Protein AF-A0A8S2KE25-F1 (afdb_monomer_lite)

Foldseek 3Di:
DDDDDDDDDDPDDDPPDDDDPPDPDPVVVVVVVVVVVVVVVVVVQVVFFDWDWDQDPVRDTDIDGPDTDPPVVVVVVVVVVVVVVVVVVVVVVVVVVVVVVVVPDDDDDPPDDPCDDDDPDDPPDDDPDCPPPPNDDDPVVVVVVVVVVPPDPDDDDDD

Sequence (159 aa):
MVLVRKRRGGRRHKKLKAIDPFYSGPRKLLVDKLEIKFALDRARYESKYDVKLVNTEKGDHQYEVKKEKSHRAEKRLKRLQSKKDDNKLKKEEKKIKDDEFKFFQDKPKFGEIVHEPPTLTLPRRSKLNKDAAGMKDLLLKEKLKNVNSFSGSYRKKDN

Secondary structure (DSSP, 8-state):
------PPPP-PPPP-PPPPTT--SHHHHHHHHHHHHHHHHHHHHHHHEEEEEEE-TTS-EEEEEEEEPPHHHHHHHHHHHHHHHHHHHHHHHHHHHHHHHHHT---PPTT--TTPPP---PPPPPPPPTTSTT-PPPHHHHHHHTTTTSS----PPP-

Organism: NCBI:txid392030

InterPro domains:
  IPR026680 Coiled-coil domain-containing protein 137 [PF28348] (39-148)
  IPR026680 Coiled-coil domain-containing protein 137 [PTHR21838] (61-146)

Radius of gyration: 53.35 Å; chains: 1; bounding box: 124×51×148 Å

pLDDT: mean 76.68, std 11.58, range [44.94, 96.12]

Structure (mmCIF, N/CA/C/O backbone):
data_AF-A0A8S2KE25-F1
#
_entry.id   AF-A0A8S2KE25-F1
#
loop_
_atom_site.group_PDB
_atom_site.id
_atom_site.type_symbol
_atom_site.label_atom_id
_atom_site.label_alt_id
_atom_site.label_comp_id
_atom_site.label_asym_id
_atom_site.label_entity_id
_atom_site.label_seq_id
_atom_site.pdbx_PDB_ins_code
_atom_site.Cartn_x
_atom_site.Cartn_y
_atom_site.Cartn_z
_atom_site.occupancy
_atom_site.B_iso_or_equiv
_atom_site.auth_seq_id
_atom_site.auth_comp_id
_atom_site.auth_asym_id
_atom_site.auth_atom_id
_atom_site.pdbx_PDB_model_num
ATOM 1 N N . MET A 1 1 ? -56.375 37.964 54.682 1.00 45.06 1 MET A N 1
ATOM 2 C CA . MET A 1 1 ? -54.993 37.450 54.518 1.00 45.06 1 MET A CA 1
ATOM 3 C C . MET A 1 1 ? -54.762 37.131 53.047 1.00 45.06 1 MET A C 1
ATOM 5 O O . MET A 1 1 ? -55.465 36.281 52.521 1.00 45.06 1 MET A O 1
ATOM 9 N N . VAL A 1 2 ? -53.843 37.823 52.363 1.00 44.94 2 VAL A N 1
ATOM 10 C CA . VAL A 1 2 ? -53.522 37.556 50.945 1.00 44.94 2 VAL A CA 1
ATOM 11 C C . VAL A 1 2 ? -52.249 36.717 50.878 1.00 44.94 2 VAL A C 1
ATOM 13 O O . VAL A 1 2 ? -51.196 37.131 51.359 1.00 44.94 2 VAL A O 1
ATOM 16 N N . LEU A 1 3 ? -52.353 35.515 50.311 1.00 52.00 3 LEU A N 1
ATOM 17 C CA . LEU A 1 3 ? -51.260 34.547 50.248 1.00 52.00 3 LEU A CA 1
ATOM 18 C C . LEU A 1 3 ? -50.410 34.795 48.990 1.00 52.00 3 LEU A C 1
ATOM 20 O O . LEU A 1 3 ? -50.774 34.397 47.882 1.00 52.00 3 LEU A O 1
ATOM 24 N N . VAL A 1 4 ? -49.269 35.469 49.151 1.00 58.75 4 VAL A N 1
ATOM 25 C CA . VAL A 1 4 ? -48.331 35.760 48.054 1.00 58.75 4 VAL A CA 1
ATOM 26 C C . VAL A 1 4 ? -47.553 34.490 47.691 1.00 58.75 4 VAL A C 1
ATOM 28 O O . VAL A 1 4 ? -46.645 34.060 48.403 1.00 58.75 4 VAL A O 1
ATOM 31 N N . ARG A 1 5 ? -47.896 33.866 46.559 1.00 61.00 5 ARG A N 1
ATOM 32 C CA . ARG A 1 5 ? -47.169 32.702 46.025 1.00 61.00 5 ARG A CA 1
ATOM 33 C C . ARG A 1 5 ? -45.841 33.140 45.395 1.00 61.00 5 ARG A C 1
ATOM 35 O O . ARG A 1 5 ? -45.810 33.746 44.325 1.00 61.00 5 ARG A O 1
ATOM 42 N N . LYS A 1 6 ? -44.729 32.781 46.043 1.00 60.25 6 LYS A N 1
ATOM 43 C CA . LYS A 1 6 ? -43.353 32.984 45.561 1.00 60.25 6 LYS A CA 1
ATOM 44 C C . LYS A 1 6 ? -43.117 32.152 44.291 1.00 60.25 6 LYS A C 1
ATOM 46 O O . LYS A 1 6 ? -43.051 30.924 44.349 1.00 60.25 6 LYS A O 1
ATOM 51 N N . ARG A 1 7 ? -43.019 32.807 43.128 1.00 58.88 7 ARG A N 1
ATOM 52 C CA . ARG A 1 7 ? -42.739 32.142 41.842 1.00 58.88 7 ARG A CA 1
ATOM 53 C C . ARG A 1 7 ? -41.357 31.476 41.892 1.00 58.88 7 ARG A C 1
ATOM 55 O O . ARG A 1 7 ? -40.358 32.137 42.169 1.00 58.88 7 ARG A O 1
ATOM 62 N N . ARG A 1 8 ? -41.296 30.167 41.626 1.00 64.19 8 ARG A N 1
ATOM 63 C CA . ARG A 1 8 ? -40.035 29.426 41.465 1.00 64.19 8 ARG A CA 1
ATOM 64 C C . ARG A 1 8 ? -39.319 29.957 40.220 1.00 64.19 8 ARG A C 1
ATOM 66 O O . ARG A 1 8 ? -39.896 29.948 39.136 1.00 64.19 8 ARG A O 1
ATOM 73 N N . GLY A 1 9 ? -38.092 30.453 40.381 1.00 60.00 9 GLY A N 1
ATOM 74 C CA . GLY A 1 9 ? -37.271 30.921 39.264 1.00 60.00 9 GLY A CA 1
ATOM 75 C C . GLY A 1 9 ? -37.060 29.804 38.237 1.00 60.00 9 GLY A C 1
ATOM 76 O O . GLY A 1 9 ? -36.763 28.671 38.610 1.00 60.00 9 GLY A O 1
ATOM 77 N N . GLY A 1 10 ? -37.253 30.113 36.952 1.00 64.75 10 GLY A N 1
ATOM 78 C CA . GLY A 1 10 ? -37.103 29.147 35.861 1.00 64.75 10 GLY A CA 1
ATOM 79 C C . GLY A 1 10 ? -35.671 28.618 35.711 1.00 64.75 10 GLY A C 1
ATOM 80 O O . GLY A 1 10 ? -34.709 29.248 36.162 1.00 64.75 10 GLY A O 1
ATOM 81 N N . ARG A 1 11 ? -35.525 27.461 35.047 1.00 71.38 11 ARG A N 1
ATOM 82 C CA . ARG A 1 11 ? -34.225 26.886 34.656 1.00 71.38 11 ARG A CA 1
ATOM 83 C C . ARG A 1 11 ? -33.499 27.865 33.731 1.00 71.38 11 ARG A C 1
ATOM 85 O O . ARG A 1 11 ? -33.758 27.912 32.535 1.00 71.38 11 ARG A O 1
ATOM 92 N N . ARG A 1 12 ? -32.581 28.658 34.283 1.00 73.00 12 ARG A N 1
ATOM 93 C CA . ARG A 1 12 ? -31.671 29.481 33.482 1.00 73.00 12 ARG A CA 1
ATOM 94 C C . ARG A 1 12 ? -30.656 28.560 32.809 1.00 73.00 12 ARG A C 1
ATOM 96 O O . ARG A 1 12 ? -29.981 27.790 33.492 1.00 73.00 12 ARG A O 1
ATOM 103 N N . HIS A 1 13 ? -30.545 28.643 31.487 1.00 73.06 13 HIS A N 1
ATOM 104 C CA . HIS A 1 13 ? -29.501 27.944 30.744 1.00 73.06 13 HIS A CA 1
ATOM 105 C C . HIS A 1 13 ? -28.127 28.408 31.246 1.00 73.06 13 HIS A C 1
ATOM 107 O O . HIS A 1 13 ? -27.82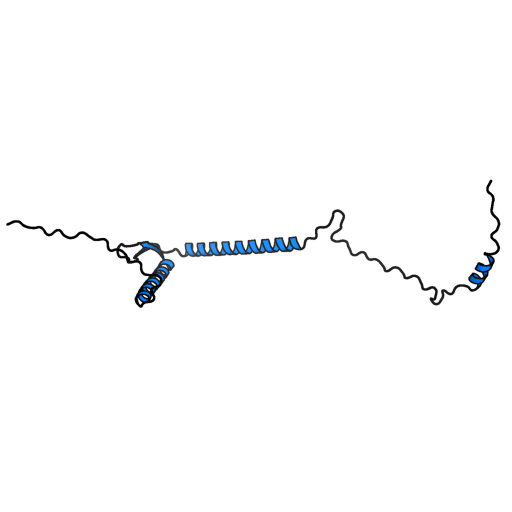9 29.605 31.267 1.00 73.06 13 HIS A O 1
ATOM 113 N N . LYS A 1 14 ? -27.286 27.462 31.679 1.00 74.62 14 LYS A N 1
ATOM 114 C CA . LYS A 1 14 ? -25.885 27.748 31.994 1.00 74.62 14 LYS A CA 1
ATOM 115 C C . LYS A 1 14 ? -25.157 27.950 30.667 1.00 74.62 14 LYS A C 1
ATOM 117 O O . LYS A 1 14 ? -25.154 27.050 29.834 1.00 74.62 14 LYS A O 1
ATOM 122 N N . LYS A 1 15 ? -24.549 29.118 30.462 1.00 79.38 15 LYS A N 1
ATOM 123 C CA . LYS A 1 15 ? -23.660 29.335 29.316 1.00 79.38 15 LYS A CA 1
ATOM 124 C C . LYS A 1 15 ? -22.440 28.429 29.494 1.00 79.38 15 LYS A C 1
ATOM 126 O O . LYS A 1 15 ? -21.739 28.555 30.500 1.00 79.38 15 LYS A O 1
ATOM 131 N N . LEU A 1 16 ? -22.204 27.515 28.555 1.00 69.44 16 LEU A N 1
ATOM 132 C CA . LEU A 1 16 ? -20.938 26.791 28.483 1.00 69.44 16 LEU A CA 1
ATOM 133 C C . LEU A 1 16 ? -19.849 27.826 28.194 1.00 69.44 16 LEU A C 1
ATOM 135 O O . LEU A 1 16 ? -19.893 28.508 27.172 1.00 69.44 16 LEU A O 1
ATOM 139 N N . LYS A 1 17 ? -18.918 28.007 29.133 1.00 72.31 17 LYS A N 1
ATOM 140 C CA . LYS A 1 17 ? -17.726 28.814 28.877 1.00 72.31 17 LYS A CA 1
ATOM 141 C C . LYS A 1 17 ? -16.776 27.946 28.066 1.00 72.31 17 LYS A C 1
ATOM 143 O O . LYS A 1 17 ? -16.432 26.856 28.520 1.00 72.31 17 LYS A O 1
ATOM 148 N N . ALA A 1 18 ? -16.387 28.417 26.885 1.00 74.56 18 ALA A N 1
ATOM 149 C CA . ALA A 1 18 ? -15.309 27.795 26.137 1.00 74.56 18 ALA A CA 1
ATOM 150 C C . ALA A 1 18 ? -14.060 27.755 27.026 1.00 74.56 18 ALA A C 1
ATOM 152 O O . ALA A 1 18 ? -13.745 28.729 27.715 1.00 74.56 18 ALA A O 1
ATOM 153 N N . ILE A 1 19 ? -13.401 26.603 27.058 1.00 70.56 19 ILE A N 1
ATOM 154 C CA . ILE A 1 19 ? -12.090 26.474 27.681 1.00 70.56 19 ILE A CA 1
ATOM 155 C C . ILE A 1 19 ? -11.102 27.066 26.681 1.00 70.56 19 ILE A C 1
ATOM 157 O O . ILE A 1 19 ? -11.127 26.699 25.509 1.00 70.56 19 ILE A O 1
ATOM 161 N N . ASP A 1 20 ? -10.286 28.014 27.133 1.00 80.31 20 ASP A N 1
ATOM 162 C CA . ASP A 1 20 ? -9.248 28.617 26.304 1.00 80.31 20 ASP A CA 1
ATOM 163 C C . ASP A 1 20 ? -8.257 27.522 25.853 1.00 80.31 20 ASP A C 1
ATOM 165 O O . ASP A 1 20 ? -7.652 26.873 26.715 1.00 80.31 20 ASP A O 1
ATOM 169 N N . PRO A 1 21 ? -8.089 27.284 24.536 1.00 79.88 21 PRO A N 1
ATOM 170 C CA . PRO A 1 21 ? -7.198 26.243 24.018 1.00 79.88 21 PRO A CA 1
ATOM 171 C C . PRO A 1 21 ? -5.724 26.474 24.386 1.00 79.88 21 PRO A C 1
ATOM 173 O O . PRO A 1 21 ? -4.935 25.525 24.387 1.00 79.88 21 PRO A O 1
ATOM 176 N N . PHE A 1 22 ? -5.350 27.705 24.743 1.00 83.31 22 PHE A N 1
ATOM 177 C CA . PHE A 1 22 ? -3.993 28.068 25.153 1.00 83.31 22 PHE A CA 1
ATOM 178 C C . PHE A 1 22 ? -3.802 28.092 26.676 1.00 83.31 22 PHE A C 1
ATOM 180 O O . PHE A 1 22 ? -2.702 28.369 27.155 1.00 83.31 22 PHE A O 1
ATOM 187 N N . TYR A 1 23 ? -4.828 27.746 27.461 1.00 83.75 23 TYR A N 1
ATOM 188 C CA . TYR A 1 23 ? -4.709 27.673 28.914 1.00 83.75 23 TYR A CA 1
ATOM 189 C C . TYR A 1 23 ? -3.708 26.585 29.332 1.00 83.75 23 TYR A C 1
ATOM 191 O O . TYR A 1 23 ? -3.876 25.414 29.000 1.00 83.75 23 TYR A O 1
ATOM 199 N N . SER A 1 24 ? -2.678 26.957 30.096 1.00 84.69 24 SER A N 1
ATOM 200 C CA . SER A 1 24 ? -1.582 26.074 30.534 1.00 84.69 24 SER A CA 1
ATOM 201 C C . SER A 1 24 ? -1.613 25.720 32.030 1.00 84.69 24 SER A C 1
ATOM 203 O O . SER A 1 24 ? -0.650 25.177 32.564 1.00 84.69 24 SER A O 1
ATOM 205 N N . GLY A 1 25 ? -2.713 26.010 32.730 1.00 87.81 25 GLY A N 1
ATOM 206 C CA . GLY A 1 25 ? -2.822 25.775 34.172 1.00 87.81 25 GLY A CA 1
ATOM 207 C C . GLY A 1 25 ? -3.119 24.319 34.574 1.00 87.81 25 GLY A C 1
ATOM 208 O O . GLY A 1 25 ? -3.409 23.470 33.727 1.00 87.81 25 GLY A O 1
ATOM 209 N N . PRO A 1 26 ? -3.159 24.020 35.888 1.00 85.19 26 PRO A N 1
ATOM 210 C CA . PRO A 1 26 ? -3.337 22.662 36.427 1.00 85.19 26 PRO A CA 1
ATOM 211 C C . PRO A 1 26 ? -4.646 21.992 35.988 1.00 85.19 26 PRO A C 1
ATOM 213 O O . PRO A 1 26 ? -4.746 20.767 35.938 1.00 85.19 26 PRO A O 1
ATOM 216 N N . ARG A 1 27 ? -5.653 22.791 35.617 1.00 79.62 27 ARG A N 1
ATOM 217 C CA . ARG A 1 27 ? -6.919 22.296 35.071 1.00 79.62 27 ARG A CA 1
ATOM 218 C C . ARG A 1 27 ? -6.750 21.600 33.716 1.00 79.62 27 ARG A C 1
ATOM 220 O O . ARG A 1 27 ? -7.510 20.676 33.449 1.00 79.62 27 ARG A O 1
ATOM 227 N N . LYS A 1 28 ? -5.759 21.992 32.904 1.00 82.38 28 LYS A N 1
ATOM 228 C CA . LYS A 1 28 ? -5.457 21.350 31.615 1.00 82.38 28 LYS A CA 1
ATOM 229 C C . LYS A 1 28 ? -5.069 19.886 31.815 1.00 82.38 28 LYS A C 1
ATOM 231 O O . LYS A 1 28 ? -5.693 19.006 31.245 1.00 82.38 28 LYS A O 1
ATOM 236 N N . LEU A 1 29 ? -4.165 19.626 32.762 1.00 82.75 29 LEU A N 1
ATOM 237 C CA . LEU A 1 29 ? -3.708 18.273 33.098 1.00 82.75 29 LEU A CA 1
ATOM 238 C C . LEU A 1 29 ? -4.852 17.337 33.511 1.00 82.75 29 LEU A C 1
ATOM 240 O O . LEU A 1 29 ? -4.782 16.135 33.271 1.00 82.75 29 LEU A O 1
ATOM 244 N N . LEU A 1 30 ? -5.892 17.861 34.166 1.00 83.31 30 LEU A N 1
ATOM 245 C CA . LEU A 1 30 ? -7.070 17.070 34.528 1.00 83.31 30 LEU A CA 1
ATOM 246 C C . LEU A 1 30 ? -7.925 16.726 33.306 1.00 83.31 30 LEU A C 1
ATOM 248 O O . LEU A 1 30 ? -8.383 15.591 33.205 1.00 83.31 30 LEU A O 1
ATOM 252 N N . VAL A 1 31 ? -8.120 17.678 32.391 1.00 80.81 31 VAL A N 1
ATOM 253 C CA . VAL A 1 31 ? -8.854 17.452 31.137 1.00 80.81 31 VAL A CA 1
ATOM 254 C C . VAL A 1 31 ? -8.108 16.438 30.271 1.00 80.81 31 VAL A C 1
ATOM 256 O O . VAL A 1 31 ? -8.693 15.423 29.906 1.00 80.81 31 VAL A O 1
ATOM 259 N N . ASP A 1 32 ? -6.800 16.623 30.084 1.00 83.44 32 ASP A N 1
ATOM 260 C CA . ASP A 1 32 ? -5.953 15.714 29.306 1.00 83.44 32 ASP A CA 1
ATOM 261 C C . ASP A 1 32 ? -6.004 14.281 29.869 1.00 83.44 32 ASP A C 1
ATOM 263 O O . ASP A 1 32 ? -6.166 13.310 29.133 1.00 83.44 32 ASP A O 1
ATOM 267 N N . LYS A 1 33 ? -5.939 14.118 31.200 1.00 85.44 33 LYS A N 1
ATOM 268 C CA . LYS A 1 33 ? -6.061 12.799 31.850 1.00 85.44 33 LYS A CA 1
ATOM 269 C C . LYS A 1 33 ? -7.416 12.138 31.596 1.00 85.44 33 LYS A C 1
ATOM 271 O O . LYS A 1 33 ? -7.468 10.919 31.427 1.00 85.44 33 LYS A O 1
ATOM 276 N N . LEU A 1 34 ? -8.501 12.912 31.604 1.00 83.69 34 LEU A N 1
ATOM 277 C CA . LEU A 1 34 ? -9.843 12.399 31.325 1.00 83.69 34 LEU A CA 1
ATOM 278 C C . LEU A 1 34 ? -9.978 11.981 29.859 1.00 83.69 34 LEU A C 1
ATOM 280 O O . LEU A 1 34 ? -10.501 10.901 29.595 1.00 83.69 34 LEU A O 1
ATOM 284 N N . GLU A 1 35 ? -9.443 12.774 28.932 1.00 83.06 35 GLU A N 1
ATOM 285 C CA . GLU A 1 35 ? -9.417 12.450 27.503 1.00 83.06 35 GLU A CA 1
ATOM 286 C C . GLU A 1 35 ? -8.589 11.194 27.218 1.00 83.06 35 GLU A C 1
ATOM 288 O O . GLU A 1 35 ? -9.042 10.306 26.494 1.00 83.06 35 GLU A O 1
ATOM 293 N N . ILE A 1 36 ? -7.416 11.060 27.846 1.00 86.06 36 ILE A N 1
ATOM 294 C CA . ILE A 1 36 ? -6.568 9.866 27.723 1.00 86.06 36 ILE A CA 1
ATOM 295 C C . ILE A 1 36 ? -7.295 8.634 28.261 1.00 86.06 36 ILE A C 1
ATOM 297 O O . ILE A 1 36 ? -7.333 7.597 27.598 1.00 86.06 36 ILE A O 1
ATOM 301 N N . LYS A 1 37 ? -7.890 8.730 29.457 1.00 86.50 37 LYS A N 1
ATOM 302 C CA . LYS A 1 37 ? -8.639 7.616 30.052 1.00 86.50 37 LYS A CA 1
ATOM 303 C C . LYS A 1 37 ? -9.808 7.208 29.156 1.00 86.50 37 LYS A C 1
ATOM 305 O O . LYS A 1 37 ? -10.004 6.022 28.904 1.00 86.50 37 LYS A O 1
ATOM 310 N N . PHE A 1 38 ? -10.521 8.191 28.617 1.00 84.19 38 PHE A N 1
ATOM 311 C CA . PHE A 1 38 ? -11.606 7.977 27.671 1.00 84.19 38 PHE A CA 1
ATOM 312 C C . PHE A 1 38 ? -11.127 7.283 26.388 1.00 84.19 38 PHE A C 1
ATOM 314 O O . PHE A 1 38 ? -11.729 6.294 25.971 1.00 84.19 38 PHE A O 1
ATOM 321 N N . ALA A 1 39 ? -10.018 7.735 25.798 1.00 85.00 39 ALA A N 1
ATOM 322 C CA . ALA A 1 39 ? -9.429 7.126 24.609 1.00 85.00 39 ALA A CA 1
ATOM 323 C C . ALA A 1 39 ? -8.973 5.678 24.857 1.00 85.00 39 ALA A C 1
ATOM 325 O O . ALA A 1 39 ? -9.198 4.807 24.015 1.00 85.00 39 ALA A O 1
ATOM 326 N N . LEU A 1 40 ? -8.384 5.397 26.024 1.00 87.12 40 LEU A N 1
ATOM 327 C CA . LEU A 1 40 ? -7.972 4.046 26.414 1.00 87.12 40 LEU A CA 1
ATOM 328 C C . LEU A 1 40 ? -9.168 3.111 26.597 1.00 87.12 40 LEU A C 1
ATOM 330 O O . LEU A 1 40 ? -9.153 1.990 26.085 1.00 87.12 40 LEU A O 1
ATOM 334 N N . ASP A 1 41 ? -10.207 3.563 27.297 1.00 84.00 41 ASP A N 1
ATOM 335 C CA . ASP A 1 41 ? -11.422 2.770 27.485 1.00 84.00 41 ASP A CA 1
ATOM 336 C C . ASP A 1 41 ? -12.115 2.522 26.141 1.00 84.00 41 ASP A C 1
ATOM 338 O O . ASP A 1 41 ? -12.494 1.388 25.838 1.00 84.00 41 ASP A O 1
ATOM 342 N N . ARG A 1 42 ? -12.171 3.537 25.272 1.00 83.75 42 ARG A N 1
ATOM 343 C CA . ARG A 1 42 ? -12.678 3.399 23.904 1.00 83.75 42 ARG A CA 1
ATOM 344 C C . ARG A 1 42 ? -11.913 2.337 23.117 1.00 83.75 42 ARG A C 1
ATOM 346 O O . ARG A 1 42 ? -12.536 1.435 22.565 1.00 83.75 42 ARG A O 1
ATOM 353 N N . ALA A 1 43 ? -10.582 2.403 23.107 1.00 85.19 43 ALA A N 1
ATOM 354 C CA . ALA A 1 43 ? -9.739 1.443 22.398 1.00 85.19 43 ALA A CA 1
ATOM 355 C C . ALA A 1 43 ? -9.931 0.007 22.921 1.00 85.19 43 ALA A C 1
ATOM 357 O O . ALA A 1 43 ? -10.008 -0.944 22.137 1.00 85.19 43 ALA A O 1
ATOM 358 N N . ARG A 1 44 ? -10.078 -0.158 24.245 1.00 85.31 44 ARG A N 1
ATOM 359 C CA . ARG A 1 44 ? -10.370 -1.459 24.867 1.00 85.31 44 ARG A CA 1
ATOM 360 C C . ARG A 1 44 ? -11.679 -2.048 24.351 1.00 85.31 44 ARG A C 1
ATOM 362 O O . ARG A 1 44 ? -11.689 -3.217 23.965 1.00 85.31 44 ARG A O 1
ATOM 369 N N . TYR A 1 45 ? -12.758 -1.267 24.303 1.00 81.06 45 TYR A N 1
ATOM 370 C CA . TYR A 1 45 ? -14.048 -1.776 23.831 1.00 81.06 45 TYR A CA 1
ATOM 371 C C . TYR A 1 45 ? -14.103 -1.939 22.310 1.00 81.06 45 TYR A C 1
ATOM 373 O O . TYR A 1 45 ? -14.592 -2.965 21.844 1.00 81.06 45 TYR A O 1
ATOM 381 N N . GLU A 1 46 ? -13.547 -1.008 21.532 1.00 80.94 46 GLU A N 1
ATOM 382 C CA . GLU A 1 46 ? -13.508 -1.099 20.065 1.00 80.94 46 GLU A CA 1
ATOM 383 C C . GLU A 1 46 ? -12.714 -2.314 19.569 1.00 80.94 46 GLU A C 1
ATOM 385 O O . GLU A 1 46 ? -12.995 -2.818 18.483 1.00 80.94 46 GLU A O 1
ATOM 390 N N . SER A 1 47 ? -11.753 -2.823 20.345 1.00 78.25 47 SER A N 1
ATOM 391 C CA . SER A 1 47 ? -11.028 -4.046 19.978 1.00 78.25 47 SER A CA 1
ATOM 392 C C . SER A 1 47 ? -11.918 -5.298 19.971 1.00 78.25 47 SER A C 1
ATOM 394 O O . SER A 1 47 ? -11.712 -6.191 19.154 1.00 78.25 47 SER A O 1
ATOM 396 N N . LYS A 1 48 ? -12.936 -5.357 20.840 1.00 78.81 48 LYS A N 1
ATOM 397 C CA . LYS A 1 48 ? -13.777 -6.552 21.048 1.00 78.81 48 LYS A CA 1
ATOM 398 C C . LYS A 1 48 ? -15.199 -6.395 20.518 1.00 78.81 48 LYS A C 1
ATOM 400 O O . LYS A 1 48 ? -15.813 -7.371 20.092 1.00 78.81 48 LYS A O 1
ATOM 405 N N . TYR A 1 49 ? -15.722 -5.176 20.517 1.00 80.81 49 TYR A N 1
ATOM 406 C CA . TYR A 1 49 ? -17.131 -4.896 20.286 1.00 80.81 49 TYR A CA 1
ATOM 407 C C . TYR A 1 49 ? -17.336 -3.807 19.231 1.00 80.81 49 TYR A C 1
ATOM 409 O O . TYR A 1 49 ? -16.510 -2.910 19.050 1.00 80.81 49 TYR A O 1
ATOM 417 N N . ASP A 1 50 ? -18.480 -3.863 18.553 1.00 79.25 50 ASP A N 1
ATOM 418 C CA . ASP A 1 50 ? -19.004 -2.737 17.784 1.00 79.25 50 ASP A CA 1
ATOM 419 C C . ASP A 1 50 ? -19.695 -1.769 18.749 1.00 79.25 50 ASP A C 1
ATOM 421 O O . ASP A 1 50 ? -20.826 -1.994 19.193 1.00 79.25 50 ASP A O 1
ATOM 425 N N . VAL A 1 51 ? -18.985 -0.697 19.091 1.00 78.62 51 VAL A N 1
ATOM 426 C CA . VAL A 1 51 ? -19.420 0.310 20.060 1.00 78.62 51 VAL A CA 1
ATOM 427 C C . VAL A 1 51 ? -20.002 1.519 19.335 1.00 78.62 51 VAL A C 1
ATOM 429 O O . VAL A 1 51 ? -19.403 2.023 18.384 1.00 78.62 51 VAL A O 1
ATOM 432 N N . LYS A 1 52 ? -21.152 2.025 19.794 1.00 79.31 52 LYS A N 1
ATOM 433 C CA . LYS A 1 52 ? -21.610 3.380 19.447 1.00 79.31 52 LYS A CA 1
ATOM 434 C C . LYS A 1 52 ? -21.494 4.295 20.657 1.00 79.31 52 LYS A C 1
ATOM 436 O O . LYS A 1 52 ? -21.866 3.915 21.765 1.00 79.31 52 LYS A O 1
ATOM 441 N N . LEU A 1 53 ? -20.992 5.505 20.421 1.00 73.69 53 LEU A N 1
ATOM 442 C CA . LEU A 1 53 ? -21.025 6.567 21.416 1.00 73.69 53 LEU A CA 1
ATOM 443 C C . LEU A 1 53 ? -22.457 7.084 21.547 1.00 73.69 53 LEU A C 1
ATOM 445 O O . LEU A 1 53 ? -23.056 7.491 20.547 1.00 73.69 53 LEU A O 1
ATOM 449 N N . VAL A 1 54 ? -22.974 7.095 22.772 1.00 77.62 54 VAL A N 1
ATOM 450 C CA . VAL A 1 54 ? -24.234 7.759 23.104 1.00 77.62 54 VAL A CA 1
ATOM 451 C C . VAL A 1 54 ? -23.901 8.958 23.983 1.00 77.62 54 VAL A C 1
ATOM 453 O O . VAL A 1 54 ? -23.353 8.819 25.077 1.00 77.62 54 VAL A O 1
ATOM 456 N N . ASN A 1 55 ? -24.202 10.157 23.485 1.00 65.19 55 ASN A N 1
ATOM 457 C CA . ASN A 1 55 ? -24.011 11.384 24.249 1.00 65.19 55 ASN A CA 1
ATOM 458 C C . ASN A 1 55 ? -25.182 11.533 25.221 1.00 65.19 55 ASN A C 1
ATOM 460 O O . ASN A 1 55 ? -26.300 11.822 24.800 1.00 65.19 55 ASN A O 1
ATOM 464 N N . THR A 1 56 ? -24.934 11.341 26.515 1.00 65.75 56 THR A N 1
ATOM 465 C CA . THR A 1 56 ? -25.925 11.676 27.544 1.00 65.75 56 THR A CA 1
ATOM 466 C C . THR A 1 56 ? -25.833 13.156 27.922 1.00 65.75 56 THR A C 1
ATOM 468 O O . THR A 1 56 ? -24.768 13.772 27.856 1.00 65.75 56 THR A O 1
ATOM 471 N N . GLU A 1 57 ? -26.953 13.740 28.357 1.00 62.19 57 GLU A N 1
ATOM 472 C CA . GLU A 1 57 ? -27.078 15.164 28.723 1.00 62.19 57 GLU A CA 1
ATOM 473 C C . GLU A 1 57 ? -26.126 15.613 29.851 1.00 62.19 57 GLU A C 1
ATOM 475 O O . GLU A 1 57 ? -25.959 16.809 30.090 1.00 62.19 57 GLU A O 1
ATOM 480 N N . LYS A 1 58 ? -25.495 14.665 30.557 1.00 62.81 58 LYS A N 1
ATOM 481 C CA . LYS A 1 58 ? -24.576 14.917 31.674 1.00 62.81 58 LYS A CA 1
ATOM 482 C C . LYS A 1 58 ? -23.106 15.040 31.262 1.00 62.81 58 LYS A C 1
ATOM 484 O O . LYS A 1 58 ? -22.281 15.338 32.116 1.00 62.81 58 LYS A O 1
ATOM 489 N N . GLY A 1 59 ? -22.780 14.862 29.978 1.00 59.00 59 GLY A N 1
ATOM 490 C CA . GLY A 1 59 ? -21.391 14.884 29.503 1.00 59.00 59 GLY A CA 1
ATOM 491 C C . GLY A 1 59 ? -20.597 13.625 29.864 1.00 59.00 59 GLY A C 1
ATOM 492 O O . GLY A 1 59 ? -19.403 13.564 29.592 1.00 59.00 59 GLY A O 1
ATOM 493 N N . ASP A 1 60 ? -21.259 12.614 30.430 1.00 59.75 60 ASP A N 1
ATOM 494 C CA . ASP A 1 60 ? -20.676 11.301 30.658 1.00 59.75 60 ASP A CA 1
ATOM 495 C C . ASP A 1 60 ? -20.785 10.495 29.359 1.00 59.75 60 ASP A C 1
ATOM 497 O O . ASP A 1 60 ? -21.882 10.219 28.854 1.00 59.75 60 ASP A O 1
ATOM 501 N N . HIS A 1 61 ? -19.638 10.135 28.787 1.00 59.66 61 HIS A N 1
ATOM 502 C CA . HIS A 1 61 ? -19.597 9.274 27.615 1.00 59.66 61 HIS A CA 1
ATOM 503 C C . HIS A 1 61 ? -19.992 7.851 28.016 1.00 59.66 61 HIS A C 1
ATOM 505 O O . HIS A 1 61 ? -19.224 7.142 28.668 1.00 59.66 61 HIS A O 1
ATOM 511 N N . GLN A 1 62 ? -21.194 7.433 27.627 1.00 67.25 62 GLN A N 1
ATOM 512 C CA . GLN A 1 62 ? -21.635 6.051 27.770 1.00 67.25 62 GLN A CA 1
ATOM 513 C C . GLN A 1 62 ? -21.519 5.324 26.428 1.00 67.25 62 GLN A C 1
ATOM 515 O O . GLN A 1 62 ? -21.698 5.903 25.351 1.00 67.25 62 GLN A O 1
ATOM 520 N N . TYR A 1 63 ? -21.184 4.040 26.506 1.00 69.81 63 TYR A N 1
ATOM 521 C CA . TYR A 1 63 ? -20.991 3.174 25.354 1.00 69.81 63 TYR A CA 1
ATOM 522 C C . TYR A 1 63 ? -22.137 2.174 25.269 1.00 69.81 63 TYR A C 1
ATOM 524 O O . TYR A 1 63 ? -22.348 1.396 26.198 1.00 69.81 63 TYR A O 1
ATOM 532 N N . GLU A 1 64 ? -22.831 2.143 24.134 1.00 71.25 64 GLU A N 1
ATOM 533 C CA . GLU A 1 64 ? -23.714 1.025 23.812 1.00 71.25 64 GLU A CA 1
ATOM 534 C C . GLU A 1 64 ? -22.938 -0.012 22.999 1.00 71.25 64 GLU A C 1
ATOM 536 O O . GLU A 1 64 ? -22.538 0.228 21.852 1.00 71.25 64 GLU A O 1
ATOM 541 N N . VAL A 1 65 ? -22.728 -1.180 23.606 1.00 73.38 65 VAL A N 1
ATOM 542 C CA . VAL A 1 65 ? -22.174 -2.363 22.944 1.00 73.38 65 VAL A CA 1
ATOM 543 C C . VAL A 1 65 ? -23.282 -3.013 22.123 1.00 73.38 65 VAL A C 1
ATOM 545 O O . VAL A 1 65 ? -24.261 -3.507 22.675 1.00 73.38 65 VAL A O 1
ATOM 548 N N . LYS A 1 66 ? -23.148 -3.011 20.793 1.00 72.00 66 LYS A N 1
ATOM 549 C CA . LYS A 1 66 ? -24.166 -3.607 19.913 1.00 72.00 66 LYS A CA 1
ATOM 550 C C . LYS A 1 66 ? -23.992 -5.104 19.733 1.00 72.00 66 LYS A C 1
ATOM 552 O O . LYS A 1 66 ? -24.975 -5.831 19.682 1.00 72.00 66 LYS A O 1
ATOM 557 N N . LYS A 1 67 ? -22.747 -5.531 19.531 1.00 74.94 67 LYS A N 1
ATOM 558 C CA . LYS A 1 67 ? -22.374 -6.918 19.243 1.00 74.94 67 LYS A CA 1
ATOM 559 C C . LYS A 1 67 ? -20.869 -7.100 19.355 1.00 74.94 67 LYS A C 1
ATOM 561 O O . LYS A 1 67 ? -20.108 -6.149 19.170 1.00 74.94 67 LYS A O 1
ATOM 566 N N . GLU A 1 68 ? -20.450 -8.331 19.606 1.00 75.31 68 GLU A N 1
ATOM 567 C CA . GLU A 1 68 ? -19.052 -8.734 19.481 1.00 75.31 68 GLU A CA 1
ATOM 568 C C . GLU A 1 68 ? -18.603 -8.685 18.020 1.00 75.31 68 GLU A C 1
ATOM 570 O O . GLU A 1 68 ? -19.339 -9.057 17.095 1.00 75.31 68 GLU A O 1
ATOM 575 N N . LYS A 1 69 ? -17.373 -8.222 17.798 1.00 72.56 69 LYS A N 1
ATOM 576 C CA . LYS A 1 69 ? -16.766 -8.258 16.471 1.00 72.56 69 LYS A CA 1
ATOM 577 C C . LYS A 1 69 ? -16.442 -9.702 16.125 1.00 72.56 69 LYS A C 1
ATOM 579 O O . LYS A 1 69 ? -15.647 -10.357 16.793 1.00 72.56 69 LYS A O 1
ATOM 584 N N . SER A 1 70 ? -17.027 -10.214 15.041 1.00 77.12 70 SER A N 1
ATOM 585 C CA . SER A 1 70 ? -16.655 -11.553 14.585 1.00 77.12 70 SER A CA 1
ATOM 586 C C . SER A 1 70 ? -15.210 -11.534 14.072 1.00 77.12 70 SER A C 1
ATOM 588 O O . SER A 1 70 ? -14.878 -10.820 13.119 1.00 77.12 70 SER A O 1
ATOM 590 N N . HIS A 1 71 ? -14.368 -12.389 14.645 1.00 77.56 71 HIS A N 1
ATOM 591 C CA . HIS A 1 71 ? -12.977 -12.577 14.226 1.00 77.56 71 HIS A CA 1
ATOM 592 C C . HIS A 1 71 ? -12.848 -12.941 12.730 1.00 77.56 71 HIS A C 1
ATOM 594 O O . HIS A 1 71 ? -11.863 -12.620 12.062 1.00 77.56 71 HIS A O 1
ATOM 600 N N . ARG A 1 72 ? -13.884 -13.571 12.153 1.00 81.06 72 ARG A N 1
ATOM 601 C CA . ARG A 1 72 ? -13.960 -13.890 10.718 1.00 81.06 72 ARG A CA 1
ATOM 602 C C . ARG A 1 72 ? -14.074 -12.636 9.845 1.00 81.06 72 ARG A C 1
ATOM 604 O O . ARG A 1 72 ? -13.426 -12.570 8.800 1.00 81.06 72 ARG A O 1
ATOM 611 N N . ALA A 1 73 ? -14.884 -11.659 10.252 1.00 81.38 73 ALA A N 1
ATOM 612 C CA . ALA A 1 73 ? -15.050 -10.402 9.522 1.00 81.38 73 ALA A CA 1
ATOM 613 C C . ALA A 1 73 ? -13.769 -9.558 9.566 1.00 81.38 73 ALA A C 1
ATOM 615 O O . ALA A 1 73 ? -13.345 -9.038 8.535 1.00 81.38 73 ALA A O 1
ATOM 616 N N . GLU A 1 74 ? -13.105 -9.504 10.720 1.00 82.12 74 GLU A N 1
ATOM 617 C CA . GLU A 1 74 ? -11.837 -8.790 10.889 1.00 82.12 74 GLU A CA 1
ATOM 618 C C . GLU A 1 74 ? -10.715 -9.399 10.033 1.00 82.12 74 GLU A C 1
ATOM 620 O O . GLU A 1 74 ? -10.073 -8.698 9.247 1.00 82.12 74 GLU A O 1
ATOM 625 N N . LYS A 1 75 ? -10.546 -10.730 10.076 1.00 86.94 75 LYS A N 1
ATOM 626 C CA . LYS A 1 75 ? -9.600 -11.439 9.196 1.00 86.94 75 LYS A CA 1
ATOM 627 C C . LYS A 1 75 ? -9.873 -11.167 7.716 1.00 86.94 75 LYS A C 1
ATOM 629 O O . LYS A 1 75 ? -8.934 -11.030 6.931 1.00 86.94 75 LYS A O 1
ATOM 634 N N . ARG A 1 76 ? -11.147 -11.086 7.319 1.00 88.44 76 ARG A N 1
ATOM 635 C CA . ARG A 1 76 ? -11.539 -10.763 5.940 1.00 88.44 76 ARG A CA 1
ATOM 636 C C . ARG A 1 76 ? -11.155 -9.330 5.569 1.00 88.44 76 ARG A C 1
ATOM 638 O O . ARG A 1 76 ? -10.596 -9.134 4.494 1.00 88.44 76 ARG A O 1
ATOM 645 N N . LEU A 1 77 ? -11.410 -8.358 6.443 1.00 88.94 77 LEU A N 1
ATOM 646 C CA . LEU A 1 77 ? -11.017 -6.958 6.248 1.00 88.94 77 LEU A CA 1
ATOM 647 C C . LEU A 1 77 ? -9.499 -6.810 6.100 1.00 88.94 77 LEU A C 1
ATOM 649 O O . LEU A 1 77 ? -9.049 -6.203 5.129 1.00 88.94 77 LEU A O 1
ATOM 653 N N . LYS A 1 78 ? -8.718 -7.451 6.978 1.00 90.56 78 LYS A N 1
ATOM 654 C CA . LYS A 1 78 ? -7.248 -7.428 6.917 1.00 90.56 78 LYS A CA 1
ATOM 655 C C . LYS A 1 78 ? -6.715 -8.005 5.601 1.00 90.56 78 LYS A C 1
ATOM 657 O O . LYS A 1 78 ? -5.863 -7.396 4.966 1.00 90.56 78 LYS A O 1
ATOM 662 N N . ARG A 1 79 ? -7.274 -9.134 5.140 1.00 94.25 79 ARG A N 1
ATOM 663 C CA . ARG A 1 79 ? -6.936 -9.731 3.830 1.00 94.25 79 ARG A CA 1
ATOM 664 C C . ARG A 1 79 ? -7.305 -8.831 2.650 1.00 94.25 79 ARG A C 1
ATOM 666 O O . ARG A 1 79 ? -6.611 -8.825 1.640 1.00 94.25 79 ARG A O 1
ATOM 673 N N . LEU A 1 80 ? -8.421 -8.105 2.740 1.00 94.19 80 LEU A N 1
ATOM 674 C CA . LEU A 1 80 ? -8.831 -7.172 1.689 1.00 94.19 80 LEU A CA 1
ATOM 675 C C . LEU A 1 80 ? -7.917 -5.946 1.634 1.00 94.19 80 LEU A C 1
ATOM 677 O O . LEU A 1 80 ? -7.639 -5.469 0.538 1.00 94.19 80 LEU A O 1
ATOM 681 N N . GLN A 1 81 ? -7.458 -5.449 2.785 1.00 93.81 81 GLN A N 1
ATOM 682 C CA . GLN A 1 81 ? -6.472 -4.369 2.856 1.00 93.81 81 GLN A CA 1
ATOM 683 C C . GLN A 1 81 ? -5.130 -4.816 2.276 1.00 93.81 81 GLN A C 1
ATOM 685 O O . GLN A 1 81 ? -4.687 -4.212 1.305 1.00 93.81 81 GLN A O 1
ATOM 690 N N . SER A 1 82 ? -4.574 -5.942 2.739 1.00 94.12 82 SER A N 1
ATOM 691 C CA . SER A 1 82 ? -3.296 -6.447 2.215 1.00 94.12 82 SER A CA 1
ATOM 692 C C . SER A 1 82 ? -3.349 -6.668 0.701 1.00 94.12 82 SER A C 1
ATOM 694 O O . SER A 1 82 ? -2.488 -6.197 -0.028 1.00 94.12 82 SER A O 1
ATOM 696 N N . LYS A 1 83 ? -4.437 -7.261 0.189 1.00 96.12 83 LYS A N 1
ATOM 697 C CA . LYS A 1 83 ? -4.623 -7.459 -1.256 1.00 96.12 83 LYS A CA 1
ATOM 698 C C . LYS A 1 83 ? -4.719 -6.142 -2.040 1.00 96.12 83 LYS A C 1
ATOM 700 O O . LYS A 1 83 ? -4.334 -6.100 -3.208 1.00 96.12 83 LYS A O 1
ATOM 705 N N . LYS A 1 84 ? -5.279 -5.079 -1.450 1.00 95.62 84 LYS A N 1
ATOM 706 C CA . LYS A 1 84 ? -5.305 -3.749 -2.083 1.00 95.62 84 LYS A CA 1
ATOM 707 C C . LYS A 1 84 ? -3.903 -3.161 -2.159 1.00 95.62 84 LYS A C 1
ATOM 709 O O . LYS A 1 84 ? -3.563 -2.624 -3.209 1.00 95.62 84 LYS A O 1
ATOM 714 N N . ASP A 1 85 ? -3.128 -3.282 -1.090 1.00 94.44 85 ASP A N 1
ATOM 715 C CA . ASP A 1 85 ? -1.768 -2.751 -1.022 1.00 94.44 85 ASP A CA 1
ATOM 716 C C . ASP A 1 85 ? -0.836 -3.516 -1.973 1.00 94.44 85 ASP A C 1
ATOM 718 O O . ASP A 1 85 ? -0.193 -2.894 -2.816 1.00 94.44 85 ASP A O 1
ATOM 722 N N . ASP A 1 86 ? -0.909 -4.851 -1.996 1.00 96.12 86 ASP A N 1
ATOM 723 C CA . ASP A 1 86 ? -0.178 -5.693 -2.957 1.00 96.12 86 ASP A CA 1
ATOM 724 C C . ASP A 1 86 ? -0.498 -5.319 -4.413 1.00 96.12 86 ASP A C 1
ATOM 726 O O . ASP A 1 86 ? 0.375 -5.266 -5.278 1.00 96.12 86 ASP A O 1
ATOM 730 N N . ASN A 1 87 ? -1.772 -5.048 -4.713 1.00 95.56 87 ASN A N 1
ATOM 731 C CA . ASN A 1 87 ? -2.187 -4.643 -6.054 1.00 95.56 87 ASN A CA 1
ATOM 732 C C . ASN A 1 87 ? -1.690 -3.244 -6.432 1.00 95.56 87 ASN A C 1
ATOM 734 O O . ASN A 1 87 ? -1.495 -2.990 -7.621 1.00 95.56 87 ASN A O 1
ATOM 738 N N . LYS A 1 88 ? -1.530 -2.328 -5.469 1.00 95.00 88 LYS A N 1
ATOM 739 C CA . LYS A 1 88 ? -0.935 -1.010 -5.727 1.00 95.00 88 LYS A CA 1
ATOM 740 C C . LYS A 1 88 ? 0.547 -1.159 -6.050 1.00 95.00 88 LYS A C 1
ATOM 742 O O . LYS A 1 88 ? 0.954 -0.694 -7.109 1.00 95.00 88 LYS A O 1
ATOM 747 N N . LEU A 1 89 ? 1.284 -1.910 -5.231 1.00 94.00 89 LEU A N 1
ATOM 748 C CA . LEU A 1 89 ? 2.707 -2.191 -5.447 1.00 94.00 89 LEU A CA 1
ATOM 749 C C . LEU A 1 89 ? 2.947 -2.821 -6.825 1.00 94.00 89 LEU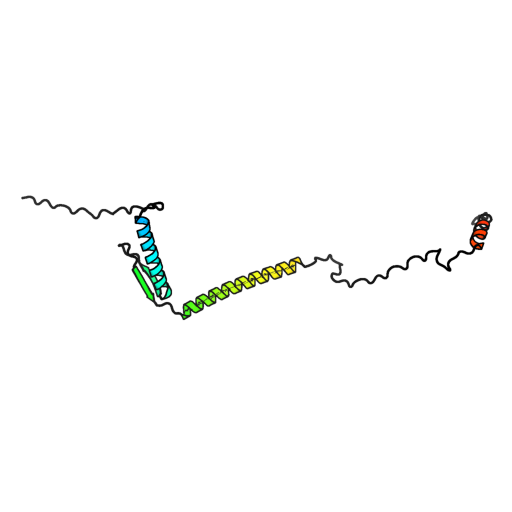 A C 1
ATOM 751 O O . LEU A 1 89 ? 3.713 -2.298 -7.625 1.00 94.00 89 LEU A O 1
ATOM 755 N N . LYS A 1 90 ? 2.177 -3.856 -7.186 1.00 93.19 90 LYS A N 1
ATOM 756 C CA . LYS A 1 90 ? 2.275 -4.488 -8.516 1.00 93.19 90 LYS A CA 1
ATOM 757 C C . LYS A 1 90 ? 1.961 -3.543 -9.675 1.00 93.19 90 LYS A C 1
ATOM 759 O O . LYS A 1 90 ? 2.462 -3.744 -10.778 1.00 93.19 90 LYS A O 1
ATOM 764 N N . LYS A 1 91 ? 1.076 -2.560 -9.482 1.00 92.31 91 LYS A N 1
ATOM 765 C CA . LYS A 1 91 ? 0.786 -1.553 -10.514 1.00 92.31 91 LYS A CA 1
ATOM 766 C C . LYS A 1 91 ? 1.940 -0.571 -10.660 1.00 92.31 91 LYS A C 1
ATOM 768 O O . LYS A 1 91 ? 2.244 -0.194 -11.783 1.00 92.31 91 LYS A O 1
ATOM 773 N N . GLU A 1 92 ? 2.549 -0.164 -9.556 1.00 89.81 92 GLU A N 1
ATOM 774 C CA . GLU A 1 92 ? 3.714 0.722 -9.558 1.00 89.81 92 GLU A CA 1
ATOM 775 C C . GLU A 1 92 ? 4.928 0.031 -10.187 1.00 89.81 92 GLU A C 1
ATOM 777 O O . GLU A 1 92 ? 5.518 0.588 -11.106 1.00 89.81 92 GLU A O 1
ATOM 782 N N . GLU A 1 93 ? 5.207 -1.224 -9.829 1.00 87.62 93 GLU A N 1
ATOM 783 C CA . GLU A 1 93 ? 6.267 -2.029 -10.457 1.00 87.62 93 GLU A CA 1
ATOM 784 C C . GLU A 1 93 ? 6.084 -2.173 -11.973 1.00 87.62 93 GLU A C 1
ATOM 786 O O . GLU A 1 93 ? 7.050 -2.094 -12.728 1.00 87.62 93 GLU A O 1
ATOM 791 N N . LYS A 1 94 ? 4.848 -2.390 -12.441 1.00 84.38 94 LYS A N 1
ATOM 792 C CA . LYS A 1 94 ? 4.561 -2.475 -13.880 1.00 84.38 94 LYS A CA 1
ATOM 793 C C . LYS A 1 94 ? 4.798 -1.149 -14.592 1.00 84.38 94 LYS A C 1
ATOM 795 O O . LYS A 1 94 ? 5.392 -1.160 -15.659 1.00 84.38 94 LYS A O 1
ATOM 800 N N . LYS A 1 95 ? 4.384 -0.028 -13.991 1.00 81.56 95 LYS A N 1
ATOM 801 C CA . LYS A 1 95 ? 4.644 1.305 -14.552 1.00 81.56 95 LYS A CA 1
ATOM 802 C C . LYS A 1 95 ? 6.143 1.555 -14.704 1.00 81.56 95 LYS A C 1
ATOM 804 O O . LYS A 1 95 ? 6.570 1.939 -15.779 1.00 81.56 95 LYS A O 1
ATOM 809 N N . ILE A 1 96 ? 6.927 1.245 -13.669 1.00 79.00 96 ILE A N 1
ATOM 810 C CA . ILE A 1 96 ? 8.387 1.407 -13.701 1.00 79.00 96 ILE A CA 1
ATOM 811 C C . ILE A 1 96 ? 9.007 0.554 -14.820 1.00 79.00 96 ILE A C 1
ATOM 813 O O . ILE A 1 96 ? 9.797 1.066 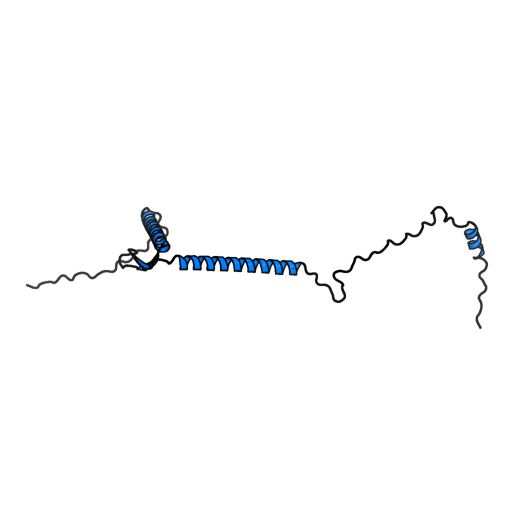-15.604 1.00 79.00 96 ILE A O 1
ATOM 817 N N . LYS A 1 97 ? 8.600 -0.716 -14.960 1.00 77.38 97 LYS A N 1
ATOM 818 C CA . LYS A 1 97 ? 9.094 -1.597 -16.037 1.00 77.38 97 LYS A CA 1
ATOM 819 C C . LYS A 1 97 ? 8.719 -1.107 -17.437 1.00 77.38 97 LYS A C 1
ATOM 821 O O . LYS A 1 97 ? 9.543 -1.173 -18.347 1.00 77.38 97 LYS A O 1
ATOM 826 N N . ASP A 1 98 ? 7.484 -0.641 -17.610 1.00 75.25 98 ASP A N 1
ATOM 827 C CA . ASP A 1 98 ? 7.013 -0.107 -18.889 1.00 75.25 98 ASP A CA 1
ATOM 828 C C . ASP A 1 98 ? 7.758 1.189 -19.259 1.00 75.25 98 ASP A C 1
ATOM 830 O O . ASP A 1 98 ? 8.031 1.419 -20.438 1.00 75.25 98 ASP A O 1
ATOM 834 N N . ASP A 1 99 ? 8.110 2.013 -18.269 1.00 75.00 99 ASP A N 1
ATOM 835 C CA . ASP A 1 99 ? 8.847 3.264 -18.463 1.00 75.00 99 ASP A CA 1
ATOM 836 C C . ASP A 1 99 ? 10.337 3.016 -18.756 1.00 75.00 99 ASP A C 1
ATOM 838 O O . ASP A 1 99 ? 10.880 3.612 -19.688 1.00 75.00 99 ASP A O 1
ATOM 842 N N . GLU A 1 100 ? 10.984 2.087 -18.044 1.00 74.94 100 GLU A N 1
ATOM 843 C CA . GLU A 1 100 ? 12.373 1.685 -18.312 1.00 74.94 100 GLU A CA 1
ATOM 844 C C . GLU A 1 100 ? 12.520 1.118 -19.728 1.00 74.94 100 GLU A C 1
ATOM 846 O O . GLU A 1 100 ? 13.361 1.578 -20.499 1.00 74.94 100 GLU A O 1
ATOM 851 N N . PHE A 1 101 ? 11.663 0.172 -20.129 1.00 76.31 101 PHE A N 1
ATOM 852 C CA . PHE A 1 101 ? 11.763 -0.434 -21.459 1.00 76.31 101 PHE A CA 1
ATOM 853 C C . PHE A 1 101 ? 11.485 0.566 -22.588 1.00 76.31 101 PHE A C 1
ATOM 855 O O . PHE A 1 101 ? 12.107 0.487 -23.645 1.00 76.31 101 PHE A O 1
ATOM 862 N N . LYS A 1 102 ? 10.587 1.537 -22.377 1.00 76.75 102 LYS A N 1
ATOM 863 C CA . LYS A 1 102 ? 10.344 2.614 -23.350 1.00 76.75 102 LYS A CA 1
ATOM 864 C C . LYS A 1 102 ? 11.504 3.597 -23.453 1.00 76.75 102 LYS A C 1
ATOM 866 O O . LYS A 1 102 ? 11.699 4.163 -24.525 1.00 76.75 102 LYS A O 1
ATOM 871 N N . PHE A 1 103 ? 12.250 3.814 -22.371 1.00 75.88 103 PHE A N 1
ATOM 872 C CA . PHE A 1 103 ? 13.413 4.697 -22.386 1.00 75.88 103 PHE A CA 1
ATOM 873 C C . PHE A 1 103 ? 14.570 4.117 -23.214 1.00 75.88 103 PHE A C 1
ATOM 875 O O . PHE A 1 103 ? 15.259 4.867 -23.897 1.00 75.88 103 PHE A O 1
ATOM 882 N N . PHE A 1 104 ? 14.744 2.792 -23.207 1.00 77.38 104 PHE A N 1
ATOM 883 C CA . PHE A 1 104 ? 15.820 2.102 -23.935 1.00 77.38 104 PHE A CA 1
ATOM 884 C C . PHE A 1 104 ? 15.464 1.685 -25.374 1.00 77.38 104 PHE A C 1
ATOM 886 O O . PHE A 1 104 ? 16.244 0.982 -26.011 1.00 77.38 104 PHE A O 1
ATOM 893 N N . GLN A 1 105 ? 14.303 2.082 -25.905 1.00 81.94 105 GLN A N 1
ATOM 894 C CA . GLN A 1 105 ? 13.954 1.803 -27.300 1.00 81.94 105 GLN A CA 1
ATOM 895 C C . GLN A 1 105 ? 14.536 2.862 -28.236 1.00 81.94 105 GLN A C 1
ATOM 897 O O . GLN A 1 105 ? 14.067 4.004 -28.271 1.00 81.94 105 GLN A O 1
ATOM 902 N N . ASP A 1 106 ? 15.501 2.450 -29.054 1.00 84.06 106 ASP A N 1
ATOM 903 C CA . ASP A 1 106 ? 15.952 3.242 -30.192 1.00 84.06 106 ASP A CA 1
ATOM 904 C C . ASP A 1 106 ? 14.795 3.443 -31.179 1.00 84.06 106 ASP A C 1
ATOM 906 O O . ASP A 1 106 ? 14.013 2.531 -31.460 1.00 84.06 106 ASP A O 1
ATOM 910 N N . LYS A 1 107 ? 14.668 4.663 -31.708 1.00 84.81 107 LYS A N 1
ATOM 911 C CA . LYS A 1 107 ? 13.691 5.011 -32.750 1.00 84.81 107 LYS A CA 1
ATOM 912 C C . LYS A 1 107 ? 14.415 5.074 -34.099 1.00 84.81 107 LYS A C 1
ATOM 914 O O . LYS A 1 107 ? 14.811 6.173 -34.497 1.00 84.81 107 LYS A O 1
ATOM 919 N N . PRO A 1 108 ? 14.623 3.936 -34.787 1.00 86.50 108 PRO A N 1
ATOM 920 C CA . PRO A 1 108 ? 15.329 3.924 -36.062 1.00 86.50 108 PRO A CA 1
ATOM 921 C C . PRO A 1 108 ? 14.531 4.674 -37.128 1.00 86.50 108 PRO A C 1
ATOM 923 O O . PRO A 1 108 ? 13.292 4.703 -37.111 1.00 86.50 108 PRO A O 1
ATOM 926 N N . LYS A 1 109 ? 15.240 5.278 -38.081 1.00 89.06 109 LYS A N 1
ATOM 927 C CA . LYS A 1 109 ? 14.597 5.884 -39.252 1.00 89.06 109 LYS A CA 1
ATOM 928 C C . LYS A 1 109 ? 14.178 4.797 -40.242 1.00 89.06 109 LYS A C 1
ATOM 930 O O . LYS A 1 109 ? 14.720 3.695 -40.262 1.00 89.06 109 LYS A O 1
ATOM 935 N N . PHE A 1 110 ? 13.206 5.111 -41.096 1.00 87.88 110 PHE A N 1
ATOM 936 C CA . PHE A 1 110 ? 12.790 4.192 -42.154 1.00 87.88 110 PHE A CA 1
ATOM 937 C C . PHE A 1 110 ? 13.981 3.859 -43.069 1.00 87.88 110 PHE A C 1
ATOM 939 O O . PHE A 1 110 ? 14.602 4.764 -43.624 1.00 87.88 110 PHE A O 1
ATOM 946 N N . GLY A 1 111 ? 14.287 2.565 -43.206 1.00 88.75 111 GLY A N 1
ATOM 947 C CA . GLY A 1 111 ? 15.427 2.055 -43.977 1.00 88.75 111 GLY A CA 1
ATOM 948 C C . GLY A 1 111 ? 16.687 1.741 -43.159 1.00 88.75 111 GLY A C 1
ATOM 949 O O . GLY A 1 111 ? 17.635 1.202 -43.720 1.00 88.75 111 GLY A O 1
ATOM 950 N N . GLU A 1 112 ? 16.706 2.035 -41.857 1.00 86.69 112 GLU A N 1
ATOM 951 C CA . GLU A 1 112 ? 17.814 1.702 -40.953 1.00 86.69 112 GLU A CA 1
ATOM 952 C C . GLU A 1 112 ? 17.633 0.304 -40.335 1.00 86.69 112 GLU A C 1
ATOM 954 O O . GLU A 1 112 ? 16.535 -0.066 -39.909 1.00 86.69 112 GLU A O 1
ATOM 959 N N . ILE A 1 113 ? 18.709 -0.488 -40.288 1.00 84.62 113 ILE A N 1
ATOM 960 C CA . ILE A 1 113 ? 18.705 -1.854 -39.745 1.00 84.62 113 ILE A CA 1
ATOM 961 C C . ILE A 1 113 ? 19.236 -1.809 -38.303 1.00 84.62 113 ILE A C 1
ATOM 963 O O . ILE A 1 113 ? 20.414 -1.570 -38.076 1.00 84.62 113 ILE A O 1
ATOM 967 N N . VAL A 1 114 ? 18.361 -2.059 -37.323 1.00 83.75 114 VAL A N 1
ATOM 968 C CA . VAL A 1 114 ? 18.622 -1.869 -35.874 1.00 83.75 114 VAL A CA 1
ATOM 969 C C . VAL A 1 114 ? 19.721 -2.780 -35.311 1.00 83.75 114 VAL A C 1
ATOM 971 O O . VAL A 1 114 ? 20.431 -2.417 -34.378 1.00 83.75 114 VAL A O 1
ATOM 974 N N . HIS A 1 115 ? 19.870 -3.979 -35.866 1.00 85.00 115 HIS A N 1
ATOM 975 C CA . HIS A 1 115 ? 20.828 -4.983 -35.400 1.00 85.00 115 HIS A CA 1
ATOM 976 C C . HIS A 1 115 ? 21.652 -5.506 -36.572 1.00 85.00 115 HIS A C 1
ATOM 978 O O . HIS A 1 115 ? 21.677 -6.707 -36.848 1.00 85.00 115 HIS A O 1
ATOM 984 N N . GLU A 1 116 ? 22.273 -4.586 -37.312 1.00 84.94 116 GLU A N 1
ATOM 985 C CA . GLU A 1 116 ? 23.170 -4.965 -38.397 1.00 84.94 116 GLU A CA 1
ATOM 986 C C . GLU A 1 116 ? 24.371 -5.743 -37.830 1.00 84.94 116 GLU A C 1
ATOM 988 O O . GLU A 1 116 ? 24.976 -5.316 -36.838 1.00 84.94 116 GLU A O 1
ATOM 993 N N . PRO A 1 117 ? 24.723 -6.907 -38.408 1.00 87.50 117 PRO A N 1
ATOM 994 C CA . PRO A 1 117 ? 25.930 -7.608 -38.001 1.00 87.50 117 PRO A CA 1
ATOM 995 C C . PRO A 1 117 ? 27.159 -6.717 -38.245 1.00 87.50 117 PRO A C 1
ATOM 997 O O . PRO A 1 117 ? 27.190 -5.962 -39.218 1.00 87.50 117 PRO A O 1
ATOM 1000 N N . PRO A 1 118 ? 28.203 -6.808 -37.403 1.00 86.62 118 PRO A N 1
ATOM 1001 C CA . PRO A 1 118 ? 29.397 -5.996 -37.580 1.00 86.62 118 PRO A CA 1
ATOM 1002 C C . PRO A 1 118 ? 30.019 -6.260 -38.952 1.00 86.62 118 PRO A C 1
ATOM 1004 O O . PRO A 1 118 ? 30.357 -7.395 -39.301 1.00 86.62 118 PRO A O 1
ATOM 1007 N N . THR A 1 119 ? 30.199 -5.196 -39.731 1.00 85.12 119 THR A N 1
ATOM 1008 C CA . THR A 1 119 ? 30.846 -5.288 -41.037 1.00 85.12 119 THR A CA 1
ATOM 1009 C C . THR A 1 119 ? 32.336 -5.545 -40.840 1.00 85.12 119 THR A C 1
ATOM 1011 O O . THR A 1 119 ? 33.082 -4.665 -40.403 1.00 85.12 119 THR A O 1
ATOM 1014 N N . LEU A 1 120 ? 32.791 -6.753 -41.170 1.00 84.25 120 LEU A N 1
ATOM 1015 C CA . LEU A 1 120 ? 34.208 -7.107 -41.148 1.00 84.25 120 LEU A CA 1
ATOM 1016 C C . LEU A 1 120 ? 34.928 -6.440 -42.328 1.00 84.25 120 LEU A C 1
ATOM 1018 O O . LEU A 1 120 ? 35.093 -7.028 -43.395 1.00 84.25 120 LEU A O 1
ATOM 1022 N N . THR A 1 121 ? 35.368 -5.195 -42.151 1.00 82.69 121 THR A N 1
ATOM 1023 C CA . THR A 1 121 ? 36.242 -4.540 -43.129 1.00 82.69 121 THR A CA 1
ATOM 1024 C C . THR A 1 121 ? 37.692 -4.883 -42.821 1.00 82.69 121 THR A C 1
ATOM 1026 O O . THR A 1 121 ? 38.251 -4.427 -41.823 1.00 82.69 121 THR A O 1
ATOM 1029 N N . LEU A 1 122 ? 38.322 -5.672 -43.691 1.00 82.06 122 LEU A N 1
ATOM 1030 C CA . LEU A 1 122 ? 39.767 -5.875 -43.640 1.00 82.06 122 LEU A CA 1
ATOM 1031 C C . LEU A 1 122 ? 40.475 -4.521 -43.828 1.00 82.06 122 LEU A C 1
ATOM 1033 O O . LEU A 1 122 ? 40.088 -3.757 -44.723 1.00 82.06 122 LEU A O 1
ATOM 1037 N N . PRO A 1 123 ? 41.519 -4.206 -43.039 1.00 82.56 123 PRO A N 1
ATOM 1038 C CA . PRO A 1 123 ? 42.315 -3.015 -43.289 1.00 82.56 123 PRO A CA 1
ATOM 1039 C C . PRO A 1 123 ? 42.881 -3.085 -44.709 1.00 82.56 123 PRO A C 1
ATOM 1041 O O . PRO A 1 123 ? 43.388 -4.121 -45.150 1.00 82.56 123 PRO A O 1
ATOM 1044 N N . ARG A 1 124 ? 42.781 -1.977 -45.453 1.00 78.12 124 ARG A N 1
ATOM 1045 C CA . ARG A 1 124 ? 43.384 -1.886 -46.786 1.00 78.12 124 ARG A CA 1
ATOM 1046 C C . ARG A 1 124 ? 44.876 -2.174 -46.657 1.00 78.12 124 ARG A C 1
ATOM 1048 O O . ARG A 1 124 ? 45.545 -1.565 -45.825 1.00 78.12 124 ARG A O 1
ATOM 1055 N N . ARG A 1 125 ? 45.397 -3.069 -47.504 1.00 74.44 125 ARG A N 1
ATOM 1056 C CA . ARG A 1 125 ? 46.844 -3.271 -47.646 1.00 74.44 125 ARG A CA 1
ATOM 1057 C C . ARG A 1 125 ? 47.480 -1.904 -47.895 1.00 74.44 125 ARG A C 1
ATOM 1059 O O . ARG A 1 125 ? 47.131 -1.234 -48.869 1.00 74.44 125 ARG A O 1
ATOM 1066 N N . SER A 1 126 ? 48.345 -1.467 -46.982 1.00 73.81 126 SER A N 1
ATOM 1067 C CA . SER A 1 126 ? 49.108 -0.236 -47.155 1.00 73.81 126 SER A CA 1
ATOM 1068 C C . SER A 1 126 ? 49.890 -0.326 -48.466 1.00 73.81 126 SER A C 1
ATOM 1070 O O . SER A 1 126 ? 50.323 -1.407 -48.875 1.00 73.81 126 SER A O 1
ATOM 1072 N N . LYS A 1 127 ? 50.016 0.801 -49.178 1.00 70.06 127 LYS A N 1
ATOM 1073 C CA . LYS A 1 127 ? 50.838 0.854 -50.391 1.00 70.06 127 LYS A CA 1
ATOM 1074 C C . LYS A 1 127 ? 52.241 0.395 -49.998 1.00 70.06 127 LYS A C 1
ATOM 1076 O O . LYS A 1 127 ? 52.809 0.950 -49.062 1.00 70.06 127 LYS A O 1
ATOM 1081 N N . LEU A 1 128 ? 52.761 -0.627 -50.677 1.00 65.88 128 LEU A N 1
ATOM 1082 C CA . LEU A 1 128 ? 54.132 -1.083 -50.475 1.00 65.88 128 LEU A CA 1
ATOM 1083 C C . LEU A 1 128 ? 55.055 0.130 -50.642 1.00 65.88 128 LEU A C 1
ATOM 1085 O O . LEU A 1 128 ? 54.997 0.815 -51.667 1.00 65.88 128 LEU A O 1
ATOM 1089 N N . ASN A 1 129 ? 55.841 0.435 -49.608 1.00 69.50 129 ASN A N 1
ATOM 1090 C CA . ASN A 1 129 ? 56.838 1.495 -49.676 1.00 69.50 129 ASN A CA 1
ATOM 1091 C C . ASN A 1 129 ? 57.784 1.161 -50.833 1.00 69.50 129 ASN A C 1
ATOM 1093 O O . ASN A 1 129 ? 58.309 0.051 -50.894 1.00 69.50 129 ASN A O 1
ATOM 1097 N N . LYS A 1 130 ? 57.990 2.104 -51.757 1.00 66.12 130 LYS A N 1
ATOM 1098 C CA . LYS A 1 130 ? 58.870 1.907 -52.925 1.00 66.12 130 LYS A CA 1
ATOM 1099 C C . LYS A 1 130 ? 60.323 1.624 -52.522 1.00 66.12 130 LYS A C 1
ATOM 1101 O O . LYS A 1 130 ? 61.064 1.038 -53.297 1.00 66.12 130 LYS A O 1
ATOM 1106 N N . ASP A 1 131 ? 60.675 1.959 -51.284 1.00 68.50 131 ASP A N 1
ATOM 1107 C CA . ASP A 1 131 ? 61.987 1.715 -50.684 1.00 68.50 131 ASP A CA 1
ATOM 1108 C C . ASP A 1 131 ? 62.084 0.355 -49.970 1.00 68.50 131 ASP A C 1
ATOM 1110 O O . ASP A 1 131 ? 63.084 0.056 -49.317 1.00 68.50 131 ASP A O 1
ATOM 1114 N N . ALA A 1 132 ? 61.052 -0.491 -50.073 1.00 70.00 132 ALA A N 1
ATOM 1115 C CA . ALA A 1 132 ? 61.111 -1.855 -49.568 1.00 70.00 132 ALA A CA 1
ATOM 1116 C C . ALA A 1 132 ? 62.196 -2.657 -50.304 1.00 70.00 132 ALA A C 1
ATOM 1118 O O . ALA A 1 132 ? 62.377 -2.548 -51.523 1.00 70.00 132 ALA A O 1
ATOM 1119 N N . ALA A 1 133 ? 62.910 -3.499 -49.555 1.00 74.31 133 ALA A N 1
ATOM 1120 C CA . ALA A 1 133 ? 63.919 -4.388 -50.111 1.00 74.31 133 ALA A CA 1
ATOM 1121 C C . ALA A 1 133 ? 63.310 -5.227 -51.253 1.00 74.31 133 ALA A C 1
ATOM 1123 O O . ALA A 1 133 ? 62.325 -5.932 -51.058 1.00 74.31 133 ALA A O 1
ATOM 1124 N N . GLY A 1 134 ? 63.879 -5.112 -52.458 1.00 72.19 134 GLY A N 1
ATOM 1125 C CA . GLY A 1 134 ? 63.400 -5.797 -53.667 1.00 72.19 134 GLY A CA 1
ATOM 1126 C C . GLY A 1 134 ? 62.596 -4.937 -54.652 1.00 72.19 134 GLY A C 1
ATOM 1127 O O . GLY A 1 134 ? 62.366 -5.392 -55.768 1.00 72.19 134 GLY A O 1
ATOM 1128 N N . MET A 1 135 ? 62.227 -3.694 -54.311 1.00 70.94 135 MET A N 1
ATOM 1129 C CA . MET A 1 135 ? 61.482 -2.783 -55.206 1.00 70.94 135 MET A CA 1
ATOM 1130 C C . MET A 1 135 ? 62.332 -1.641 -55.792 1.00 70.94 135 MET A C 1
ATOM 1132 O O . MET A 1 135 ? 61.822 -0.561 -56.076 1.00 70.94 135 MET A O 1
ATOM 1136 N N . LYS A 1 136 ? 63.636 -1.865 -56.001 1.00 77.88 136 LYS A N 1
ATOM 1137 C CA . LYS A 1 136 ? 64.519 -0.852 -56.603 1.00 77.88 136 LYS A CA 1
ATOM 1138 C C . LYS A 1 136 ? 64.119 -0.590 -58.056 1.00 77.88 136 LYS A C 1
ATOM 1140 O O . LYS A 1 136 ? 63.984 -1.525 -58.845 1.00 77.88 136 LYS A O 1
ATOM 1145 N N . ASP A 1 137 ? 63.968 0.680 -58.417 1.00 78.25 137 ASP A N 1
ATOM 1146 C CA . ASP A 1 137 ? 63.734 1.058 -59.806 1.00 78.25 137 ASP A CA 1
ATOM 1147 C C . ASP A 1 137 ? 64.985 0.808 -60.662 1.00 78.25 137 ASP A C 1
ATOM 1149 O O . ASP A 1 137 ? 66.124 0.973 -60.226 1.00 78.25 137 ASP A O 1
ATOM 1153 N N . LEU A 1 138 ? 64.770 0.372 -61.905 1.00 82.12 138 LEU A N 1
ATOM 1154 C CA . LEU A 1 138 ? 65.859 0.127 -62.846 1.00 82.12 138 LEU A CA 1
ATOM 1155 C C . LEU A 1 138 ? 66.493 1.460 -63.252 1.00 82.12 138 LEU A C 1
ATOM 1157 O O . LEU A 1 138 ? 65.804 2.316 -63.806 1.00 82.12 138 LEU A O 1
ATOM 1161 N N . LEU A 1 139 ? 67.814 1.582 -63.093 1.00 80.06 139 LEU A N 1
ATOM 1162 C CA . LEU A 1 139 ? 68.596 2.764 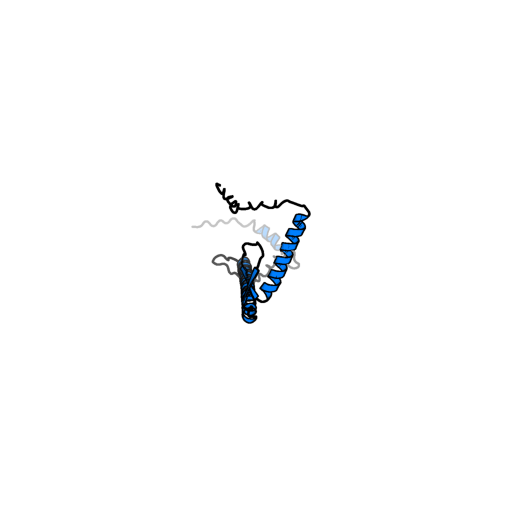-63.488 1.00 80.06 139 LEU A CA 1
ATOM 1163 C C . LEU A 1 139 ? 68.325 3.197 -64.943 1.00 80.06 139 LEU A C 1
ATOM 1165 O O . LEU A 1 139 ? 68.309 4.380 -65.275 1.00 80.06 139 LEU A O 1
ATOM 1169 N N . LEU A 1 140 ? 68.062 2.231 -65.828 1.00 79.75 140 LEU A N 1
ATOM 1170 C CA . LEU A 1 140 ? 67.801 2.494 -67.242 1.00 79.75 140 LEU A CA 1
ATOM 1171 C C . LEU A 1 140 ? 66.490 3.266 -67.483 1.00 79.75 140 LEU A C 1
ATOM 1173 O O . LEU A 1 140 ? 66.401 4.011 -68.459 1.00 79.75 140 LEU A O 1
ATOM 1177 N N . LYS A 1 141 ? 65.497 3.155 -66.586 1.00 80.94 141 LYS A N 1
ATOM 1178 C CA . LYS A 1 141 ? 64.243 3.924 -66.690 1.00 80.94 141 LYS A CA 1
ATOM 1179 C C . LYS A 1 141 ? 64.500 5.431 -66.642 1.00 80.94 141 LYS A C 1
ATOM 1181 O O . LYS A 1 141 ? 63.800 6.177 -67.320 1.00 80.94 141 LYS A O 1
ATOM 1186 N N . GLU A 1 142 ? 65.489 5.883 -65.873 1.00 78.94 142 GLU A N 1
ATOM 1187 C CA . GLU A 1 142 ? 65.836 7.306 -65.777 1.00 78.94 142 GLU A CA 1
ATOM 1188 C C . GLU A 1 142 ? 66.438 7.821 -67.084 1.00 78.94 142 GLU A C 1
ATOM 1190 O O . GLU A 1 142 ? 66.039 8.872 -67.582 1.00 78.94 142 GLU A O 1
ATOM 1195 N N . LYS A 1 143 ? 67.332 7.039 -67.700 1.00 81.25 143 LYS A N 1
ATOM 1196 C CA . LYS A 1 143 ? 67.969 7.418 -68.968 1.00 81.25 143 LYS A CA 1
ATOM 1197 C C . LYS A 1 143 ? 66.978 7.451 -70.131 1.00 81.25 143 LYS A C 1
ATOM 1199 O O . LYS A 1 143 ? 67.054 8.350 -70.961 1.00 81.25 143 LYS A O 1
ATOM 1204 N N . LEU A 1 144 ? 66.023 6.520 -70.173 1.00 79.44 144 LEU A N 1
ATOM 1205 C CA . LEU A 1 144 ? 65.019 6.455 -71.242 1.00 79.44 144 LEU A CA 1
ATOM 1206 C C . LEU A 1 144 ? 63.957 7.564 -71.150 1.00 79.44 144 LEU A C 1
ATOM 1208 O O . LEU A 1 144 ? 63.459 8.005 -72.185 1.00 79.44 144 LEU A O 1
ATOM 1212 N N . LYS A 1 145 ? 63.648 8.082 -69.950 1.00 75.75 145 LYS A N 1
ATOM 1213 C CA . LYS A 1 145 ? 62.761 9.255 -69.805 1.00 75.75 145 LYS A CA 1
ATOM 1214 C C . LYS A 1 145 ? 63.308 10.496 -70.519 1.00 75.75 145 LYS A C 1
ATOM 1216 O O . LYS A 1 145 ? 62.524 11.259 -71.071 1.00 75.75 145 LYS A O 1
ATOM 1221 N N . ASN A 1 146 ? 64.630 10.658 -70.559 1.00 65.94 146 ASN A N 1
ATOM 1222 C CA . ASN A 1 146 ? 65.283 11.813 -71.180 1.00 65.94 146 ASN A CA 1
ATOM 1223 C C . ASN A 1 146 ? 65.370 11.717 -72.711 1.00 65.94 146 ASN A C 1
ATOM 1225 O O . ASN A 1 146 ? 65.590 12.725 -73.370 1.00 65.94 146 ASN A O 1
ATOM 1229 N N . VAL A 1 147 ? 65.201 10.523 -73.288 1.00 66.81 147 VAL A N 1
ATOM 1230 C CA . VAL A 1 147 ? 65.213 10.325 -74.749 1.00 66.81 147 VAL A CA 1
ATOM 1231 C C . VAL A 1 147 ? 63.839 10.636 -75.352 1.00 66.81 147 VAL A C 1
ATOM 1233 O O . VAL A 1 147 ? 63.747 11.219 -76.430 1.00 66.81 147 VAL A O 1
ATOM 1236 N N . ASN A 1 148 ? 62.760 10.331 -74.625 1.00 59.12 148 ASN A N 1
ATOM 1237 C CA . ASN A 1 148 ? 61.385 10.541 -75.090 1.00 59.12 148 ASN A CA 1
ATOM 1238 C C . ASN A 1 148 ? 60.932 12.014 -75.098 1.00 59.12 148 ASN A C 1
ATOM 1240 O O . ASN A 1 148 ? 59.863 12.310 -75.625 1.00 59.12 148 ASN A O 1
ATOM 1244 N N . SER A 1 149 ? 61.714 12.947 -74.548 1.00 57.88 149 SER A N 1
ATOM 1245 C CA . SER A 1 149 ? 61.449 14.388 -74.668 1.00 57.88 149 SER A CA 1
ATOM 1246 C C . SER A 1 149 ? 61.934 14.990 -75.996 1.00 57.88 149 SER A C 1
ATOM 1248 O O . SER A 1 149 ? 61.559 16.118 -76.307 1.00 57.88 149 SER A O 1
ATOM 1250 N N . PHE A 1 150 ? 62.727 14.260 -76.796 1.00 56.78 150 PHE A N 1
ATOM 1251 C CA . PHE A 1 150 ? 63.319 14.767 -78.044 1.00 56.78 150 PHE A CA 1
ATOM 1252 C C . PHE A 1 150 ? 62.598 14.296 -79.326 1.00 56.78 150 PHE A C 1
ATOM 1254 O O . PHE A 1 150 ? 62.820 14.853 -80.397 1.00 56.78 150 PHE A O 1
ATOM 1261 N N . SER A 1 151 ? 61.700 13.306 -79.251 1.00 57.66 151 SER A N 1
ATOM 1262 C CA . SER A 1 151 ? 61.041 12.683 -80.415 1.00 57.66 151 SER A CA 1
ATOM 1263 C C . SER A 1 151 ? 59.512 12.846 -80.402 1.00 57.66 151 SER A C 1
ATOM 1265 O O . SER A 1 151 ? 58.760 11.875 -80.361 1.00 57.66 151 SER A O 1
ATOM 1267 N N . GLY A 1 152 ? 59.026 14.090 -80.449 1.00 55.03 152 GLY A N 1
ATOM 1268 C CA . GLY A 1 152 ? 57.591 14.387 -80.338 1.00 55.03 152 GLY A CA 1
ATOM 1269 C C . GLY A 1 152 ? 57.089 15.546 -81.200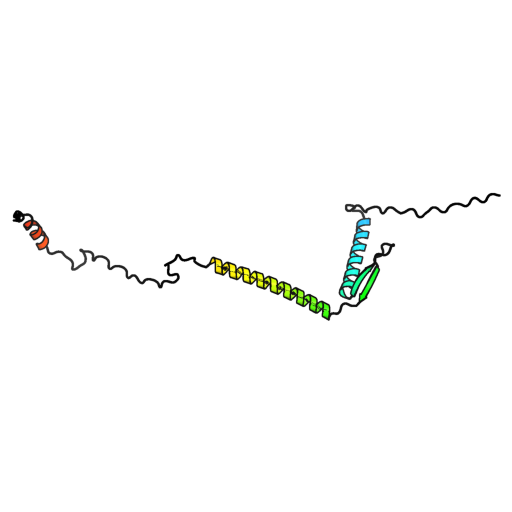 1.00 55.03 152 GLY A C 1
ATOM 1270 O O . GLY A 1 152 ? 56.356 16.389 -80.695 1.00 55.03 152 GLY A O 1
ATOM 1271 N N . SER A 1 153 ? 57.460 15.622 -82.483 1.00 49.97 153 SER A N 1
ATOM 1272 C CA . SER A 1 153 ? 56.945 16.645 -83.413 1.00 49.97 153 SER A CA 1
ATOM 1273 C C . SER A 1 153 ? 56.455 16.075 -84.749 1.00 49.97 153 SER A C 1
ATOM 1275 O O . SER A 1 153 ? 56.772 16.590 -85.813 1.00 49.97 153 SER A O 1
ATOM 1277 N N . TYR A 1 154 ? 55.597 15.054 -84.716 1.00 56.44 154 TYR A N 1
ATOM 1278 C CA . TYR A 1 154 ? 54.742 14.745 -85.867 1.00 56.44 154 TYR A CA 1
ATOM 1279 C C . TYR A 1 154 ? 53.276 14.913 -85.467 1.00 56.44 154 TYR A C 1
ATOM 1281 O O . TYR A 1 154 ? 52.637 13.999 -84.952 1.00 56.44 154 TYR A O 1
ATOM 1289 N N . ARG A 1 155 ? 52.737 16.121 -85.694 1.00 54.50 155 ARG A N 1
ATOM 1290 C CA . ARG A 1 155 ? 51.286 16.346 -85.739 1.00 54.50 155 ARG A CA 1
ATOM 1291 C C . ARG A 1 155 ? 50.746 15.642 -86.985 1.00 54.50 155 ARG A C 1
ATOM 1293 O O . ARG A 1 155 ? 51.020 16.089 -88.097 1.00 54.50 155 ARG A O 1
ATOM 1300 N N . LYS A 1 156 ? 49.961 14.578 -86.805 1.00 54.12 156 LYS A N 1
ATOM 1301 C CA . LYS A 1 156 ? 49.012 14.123 -87.829 1.00 54.12 156 LYS A CA 1
ATOM 1302 C C . LYS A 1 156 ? 48.016 15.262 -88.077 1.00 54.12 156 LYS A C 1
ATOM 1304 O O . LYS A 1 156 ? 47.422 15.764 -87.128 1.00 54.12 156 LYS A O 1
ATOM 1309 N N . LYS A 1 157 ? 47.897 15.710 -89.328 1.00 51.06 157 LYS A N 1
ATOM 1310 C CA . LYS A 1 157 ? 46.729 16.461 -89.793 1.00 51.06 157 LYS A CA 1
ATOM 1311 C C . LYS A 1 157 ? 45.729 15.424 -90.282 1.00 51.06 157 LYS A C 1
ATOM 1313 O O . LYS A 1 157 ? 46.068 14.646 -91.171 1.00 51.06 157 LYS A O 1
ATOM 13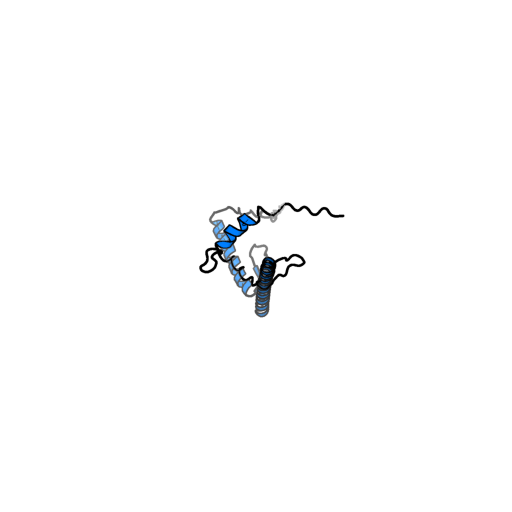18 N N . ASP A 1 158 ? 44.563 15.405 -89.661 1.00 56.12 158 ASP A N 1
ATOM 1319 C CA . ASP A 1 158 ? 43.435 14.598 -90.099 1.00 56.12 158 ASP A CA 1
ATOM 1320 C C . ASP A 1 158 ? 42.818 15.244 -91.350 1.00 56.12 158 ASP A C 1
ATOM 1322 O O . ASP A 1 158 ? 42.623 16.462 -91.376 1.00 56.12 158 ASP A O 1
ATOM 1326 N N . ASN A 1 159 ? 42.549 14.425 -92.367 1.00 45.94 159 ASN A N 1
ATOM 1327 C CA . ASN A 1 159 ? 41.571 14.654 -93.432 1.00 45.94 159 ASN A CA 1
ATOM 1328 C C . ASN A 1 159 ? 40.737 13.380 -93.544 1.00 45.94 159 ASN A C 1
ATOM 1330 O O . ASN A 1 159 ? 41.366 12.295 -93.569 1.00 45.94 159 ASN A O 1
#